Protein AF-B1YE44-F1 (afdb_monomer)

Foldseek 3Di:
DPDDPPVNVVVVVVVVVVVVVVVVVVVVLQQQAAFPDCPVCQVVLVVVQWGWDDDDQWIWIWHDDDPKIKIWIQRNVRSGIDIDTPVVVLVVQCPPVVCVVVSVVVVVVRVVVRVVVNVSVSVSSVVNVVD

Mean predicted aligned error: 10.9 Å

Organism: Pyrobaculum neutrophilum (strain DSM 2338 / JCM 9278 / NBRC 100436 / V24Sta) (NCBI:txid444157)

Radius of gyration: 19.0 Å; Cα contacts (8 Å, |Δi|>4): 137; chains: 1; bounding box: 64×22×45 Å

Structure (mmCIF, N/CA/C/O backbone):
data_AF-B1YE44-F1
#
_entry.id   AF-B1YE44-F1
#
loop_
_atom_site.group_PDB
_atom_site.id
_atom_site.type_symbol
_atom_site.label_atom_id
_atom_site.label_alt_id
_atom_site.label_comp_id
_atom_site.label_asym_id
_atom_site.label_entity_id
_atom_site.label_seq_id
_atom_site.pdbx_PDB_ins_code
_atom_site.Cartn_x
_atom_site.Cartn_y
_atom_site.Cartn_z
_atom_site.occupancy
_atom_site.B_iso_or_equiv
_atom_site.auth_seq_id
_atom_site.auth_comp_id
_atom_site.auth_asym_id
_atom_site.auth_atom_id
_atom_site.pdbx_PDB_model_num
ATOM 1 N N . MET A 1 1 ? 45.331 -6.853 -4.455 1.00 50.38 1 MET A N 1
ATOM 2 C CA . MET A 1 1 ? 44.263 -6.388 -3.547 1.00 50.38 1 MET A CA 1
ATOM 3 C C . MET A 1 1 ? 43.851 -5.017 -4.039 1.00 50.38 1 MET A C 1
ATOM 5 O O . MET A 1 1 ? 44.595 -4.065 -3.842 1.00 50.38 1 MET A O 1
ATOM 9 N N . GLU A 1 2 ? 42.764 -4.944 -4.802 1.00 56.12 2 GLU A N 1
ATOM 10 C CA . GLU A 1 2 ? 42.247 -3.677 -5.321 1.00 56.12 2 GLU A CA 1
ATOM 11 C C . GLU A 1 2 ? 41.598 -2.926 -4.159 1.00 56.12 2 GLU A C 1
ATOM 13 O O . GLU A 1 2 ? 40.566 -3.334 -3.627 1.00 56.12 2 GLU A O 1
ATOM 18 N N . TRP A 1 3 ? 42.271 -1.880 -3.685 1.00 63.41 3 TRP A N 1
ATOM 19 C CA . TRP A 1 3 ? 41.748 -1.024 -2.633 1.00 63.41 3 TRP A CA 1
ATOM 20 C C . TRP A 1 3 ? 40.557 -0.251 -3.199 1.00 63.41 3 TRP A C 1
ATOM 22 O O . TRP A 1 3 ? 40.705 0.513 -4.153 1.00 63.41 3 TRP A O 1
ATOM 32 N N . LEU A 1 4 ? 39.372 -0.468 -2.624 1.00 67.44 4 LEU A N 1
ATOM 33 C CA . LEU A 1 4 ? 38.185 0.334 -2.912 1.00 67.44 4 LEU A CA 1
ATOM 34 C C . LEU A 1 4 ? 38.546 1.810 -2.735 1.00 67.44 4 LEU A C 1
ATOM 36 O O . LEU A 1 4 ? 39.055 2.208 -1.685 1.00 67.44 4 LEU A O 1
ATOM 40 N N . SER A 1 5 ? 38.305 2.618 -3.768 1.00 78.19 5 SER A N 1
ATOM 41 C CA . SER A 1 5 ? 38.606 4.046 -3.709 1.00 78.19 5 SER A CA 1
ATOM 42 C C . SER A 1 5 ? 37.850 4.692 -2.537 1.00 78.19 5 SER A C 1
ATOM 44 O O . SER A 1 5 ? 36.727 4.276 -2.227 1.00 78.19 5 SER A O 1
ATOM 46 N N . PRO A 1 6 ? 38.414 5.723 -1.883 1.00 77.94 6 PRO A N 1
ATOM 47 C CA . PRO A 1 6 ? 37.782 6.367 -0.728 1.00 77.94 6 PRO A CA 1
ATOM 48 C C . PRO A 1 6 ? 36.368 6.881 -1.043 1.00 77.94 6 PRO A C 1
ATOM 50 O O . PRO A 1 6 ? 35.481 6.815 -0.196 1.00 77.94 6 PRO A O 1
ATOM 53 N N . ALA A 1 7 ? 36.119 7.294 -2.290 1.00 78.31 7 ALA A N 1
ATOM 54 C CA . ALA A 1 7 ? 34.787 7.653 -2.772 1.00 78.31 7 ALA A CA 1
ATOM 55 C C . ALA A 1 7 ? 33.796 6.473 -2.721 1.00 78.31 7 ALA A C 1
ATOM 57 O O . ALA A 1 7 ? 32.659 6.643 -2.288 1.00 78.31 7 ALA A O 1
ATOM 58 N N . THR A 1 8 ? 34.228 5.266 -3.097 1.00 80.81 8 THR A N 1
ATOM 59 C CA . THR A 1 8 ? 33.383 4.059 -3.076 1.00 80.81 8 THR A CA 1
ATOM 60 C C . THR A 1 8 ? 32.993 3.678 -1.649 1.00 80.81 8 THR A C 1
ATOM 62 O O . THR A 1 8 ? 31.851 3.299 -1.398 1.00 80.81 8 THR A O 1
ATOM 65 N N . VAL A 1 9 ? 33.914 3.841 -0.693 1.00 81.50 9 VAL A N 1
ATOM 66 C CA . VAL A 1 9 ? 33.650 3.591 0.732 1.00 81.50 9 VAL A CA 1
ATOM 67 C C . VAL A 1 9 ? 32.629 4.587 1.281 1.00 81.50 9 VAL A C 1
ATOM 69 O O . VAL A 1 9 ? 31.677 4.178 1.942 1.00 81.50 9 VAL A O 1
ATOM 72 N N . ILE A 1 10 ? 32.769 5.878 0.961 1.00 83.38 10 ILE A N 1
ATOM 73 C CA . ILE A 1 10 ? 31.809 6.910 1.382 1.00 83.38 10 ILE A CA 1
ATOM 74 C C . ILE A 1 10 ? 30.417 6.614 0.812 1.00 83.38 10 ILE A C 1
ATOM 76 O O . ILE A 1 10 ? 29.441 6.633 1.559 1.00 83.38 10 ILE A O 1
ATOM 80 N N . ILE A 1 11 ? 30.320 6.280 -0.479 1.00 85.31 11 ILE A N 1
ATOM 81 C CA . ILE A 1 11 ? 29.042 5.936 -1.119 1.00 85.31 11 ILE A CA 1
ATOM 82 C C . ILE A 1 11 ? 28.398 4.725 -0.433 1.00 85.31 11 ILE A C 1
ATOM 84 O O . ILE A 1 11 ? 27.208 4.767 -0.130 1.00 85.31 11 ILE A O 1
ATOM 88 N N . LEU A 1 12 ? 29.169 3.673 -0.138 1.00 82.62 12 LEU A N 1
ATOM 89 C CA . LEU A 1 12 ? 28.664 2.478 0.546 1.00 82.62 12 LEU A CA 1
ATOM 90 C C . LEU A 1 12 ? 28.165 2.781 1.962 1.00 82.62 12 LEU A C 1
ATOM 92 O O . LEU A 1 12 ? 27.097 2.305 2.343 1.00 82.62 12 LEU A O 1
ATOM 96 N N . VAL A 1 13 ? 28.899 3.591 2.728 1.00 82.62 13 VAL A N 1
ATOM 97 C CA . VAL A 1 13 ? 28.503 3.980 4.090 1.00 82.62 13 VAL A CA 1
ATOM 98 C C . VAL A 1 13 ? 27.237 4.833 4.066 1.00 82.62 13 VAL A C 1
ATOM 100 O O . VAL A 1 13 ? 26.315 4.572 4.838 1.00 82.62 13 VAL A O 1
ATOM 103 N N . VAL A 1 14 ? 27.150 5.808 3.156 1.00 84.56 14 VAL A N 1
ATOM 104 C CA . VAL A 1 14 ? 25.949 6.640 2.993 1.00 84.56 14 VAL A CA 1
ATOM 105 C C . VAL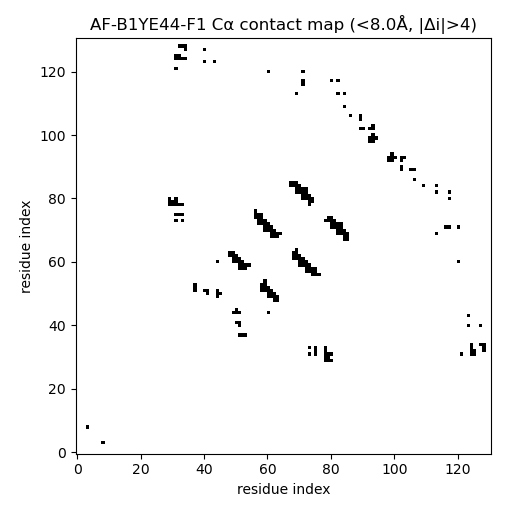 A 1 14 ? 24.762 5.779 2.566 1.00 84.56 14 VAL A C 1
ATOM 107 O O . VAL A 1 14 ? 23.707 5.851 3.192 1.00 84.56 14 VAL A O 1
ATOM 110 N N . ALA A 1 15 ? 24.930 4.911 1.567 1.00 76.19 15 ALA A N 1
ATOM 111 C CA . ALA A 1 15 ? 23.875 4.008 1.117 1.00 76.19 15 ALA A CA 1
ATOM 112 C C . ALA A 1 15 ? 23.388 3.091 2.250 1.00 76.19 15 ALA A C 1
ATOM 114 O O . ALA A 1 15 ? 22.181 2.963 2.449 1.00 76.19 15 ALA A O 1
ATOM 115 N N . ALA A 1 16 ? 24.301 2.511 3.036 1.00 81.00 16 ALA A N 1
ATOM 116 C CA . ALA A 1 16 ? 23.963 1.670 4.183 1.00 81.00 16 ALA A CA 1
ATOM 117 C C . ALA A 1 16 ? 23.239 2.452 5.291 1.00 81.00 16 ALA A C 1
ATOM 119 O O . ALA A 1 16 ? 22.261 1.953 5.849 1.00 81.00 16 ALA A O 1
ATOM 120 N N . ALA A 1 17 ? 23.669 3.683 5.582 1.00 80.31 17 ALA A N 1
ATOM 121 C CA . ALA A 1 17 ? 23.022 4.549 6.564 1.00 80.31 17 ALA A CA 1
ATOM 122 C C . ALA A 1 17 ? 21.601 4.940 6.132 1.00 80.31 17 ALA A C 1
ATOM 124 O O . ALA A 1 17 ? 20.671 4.856 6.937 1.00 80.31 17 ALA A O 1
ATOM 125 N N . VAL A 1 18 ? 21.404 5.287 4.854 1.00 81.56 18 VAL A N 1
ATOM 126 C CA . VAL A 1 18 ? 20.069 5.543 4.294 1.00 81.56 18 VAL A CA 1
ATOM 127 C C . VAL A 1 18 ? 19.206 4.284 4.384 1.00 81.56 18 VAL A C 1
ATOM 129 O O . VAL A 1 18 ? 18.067 4.359 4.844 1.00 81.56 18 VAL A O 1
ATOM 132 N N . LEU A 1 19 ? 19.745 3.113 4.031 1.00 79.50 19 LEU A N 1
ATOM 133 C CA . LEU A 1 19 ? 19.014 1.846 4.120 1.00 79.50 19 LEU A CA 1
ATOM 134 C C . LEU A 1 19 ? 18.589 1.532 5.562 1.00 79.50 19 LEU A C 1
ATOM 136 O O . LEU A 1 19 ? 17.442 1.153 5.805 1.00 79.50 19 LEU A O 1
ATOM 140 N N . ALA A 1 20 ? 19.494 1.721 6.524 1.00 76.12 20 ALA A N 1
ATOM 141 C CA . ALA A 1 20 ? 19.227 1.512 7.941 1.00 76.12 20 ALA A CA 1
ATOM 142 C C . ALA A 1 20 ? 18.158 2.483 8.461 1.00 76.12 20 ALA A C 1
ATOM 144 O O . ALA A 1 20 ? 17.216 2.050 9.125 1.00 76.12 20 ALA A O 1
ATOM 145 N N . ALA A 1 21 ? 18.242 3.768 8.105 1.00 71.06 21 ALA A N 1
ATOM 146 C CA . ALA A 1 21 ? 17.240 4.766 8.469 1.00 71.06 21 ALA A CA 1
ATOM 147 C C . ALA A 1 21 ? 15.854 4.406 7.908 1.00 71.06 21 ALA A C 1
ATOM 149 O O . ALA A 1 21 ? 14.871 4.392 8.651 1.00 71.06 21 ALA A O 1
ATOM 150 N N . VAL A 1 22 ? 15.775 4.018 6.630 1.00 71.62 22 VAL A N 1
ATOM 151 C CA . VAL A 1 22 ? 14.526 3.571 5.993 1.00 71.62 22 VAL A CA 1
ATOM 152 C C . VAL A 1 22 ? 13.952 2.343 6.703 1.00 71.62 22 VAL A C 1
ATOM 154 O O . VAL A 1 22 ? 12.748 2.288 6.962 1.00 71.62 22 VAL A O 1
ATOM 157 N N . LEU A 1 23 ? 14.790 1.369 7.068 1.00 69.50 23 LEU A N 1
ATOM 158 C CA . LEU A 1 23 ? 14.360 0.170 7.790 1.00 69.50 23 LEU A CA 1
ATOM 159 C C . LEU A 1 23 ? 13.852 0.483 9.203 1.00 69.50 23 LEU A C 1
ATOM 161 O O . LEU A 1 23 ? 12.834 -0.076 9.612 1.00 69.50 23 LEU A O 1
ATOM 165 N N . VAL A 1 24 ? 14.525 1.374 9.937 1.00 68.12 24 VAL A N 1
ATOM 166 C CA . VAL A 1 24 ? 14.133 1.783 11.296 1.00 68.12 24 VAL A CA 1
ATOM 167 C C . VAL A 1 24 ? 12.808 2.543 11.271 1.00 68.12 24 VAL A C 1
ATOM 169 O O . VAL A 1 24 ? 11.888 2.176 12.0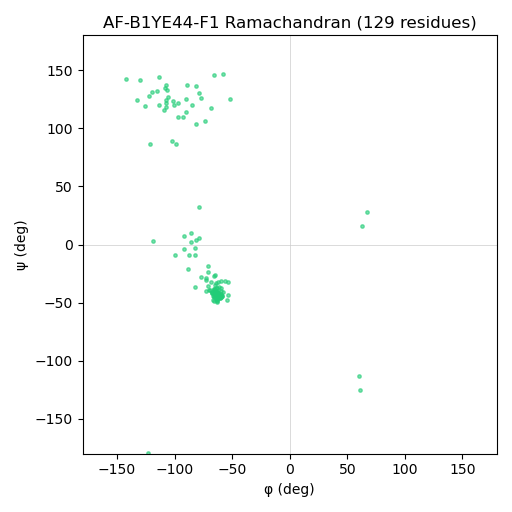04 1.00 68.12 24 VAL A O 1
ATOM 172 N N . VAL A 1 25 ? 12.662 3.527 10.378 1.00 63.03 25 VAL A N 1
ATOM 173 C CA . VAL A 1 25 ? 11.413 4.287 10.207 1.00 63.03 25 VAL A CA 1
ATOM 174 C C . VAL A 1 25 ? 10.266 3.354 9.812 1.00 63.03 25 VAL A C 1
ATOM 176 O O . VAL A 1 25 ? 9.200 3.385 10.431 1.00 63.03 25 VAL A O 1
ATOM 179 N N . ARG A 1 26 ? 10.500 2.433 8.866 1.00 59.41 26 ARG A N 1
ATOM 180 C CA . ARG A 1 26 ? 9.509 1.412 8.490 1.00 59.41 26 ARG A CA 1
ATOM 181 C C . ARG A 1 26 ? 9.145 0.476 9.641 1.00 59.41 26 ARG A C 1
ATOM 183 O O . ARG A 1 26 ? 8.014 -0.000 9.682 1.00 59.41 26 ARG A O 1
ATOM 190 N N . ARG A 1 27 ? 10.065 0.177 10.565 1.00 58.47 27 ARG A N 1
ATOM 191 C CA . ARG A 1 27 ? 9.789 -0.671 11.739 1.00 58.47 27 ARG A CA 1
ATOM 192 C C . ARG A 1 27 ? 8.936 0.043 12.783 1.00 58.47 27 ARG A C 1
ATOM 194 O O . ARG A 1 27 ? 8.046 -0.588 13.344 1.00 58.47 27 ARG A O 1
ATOM 201 N N . LEU A 1 28 ? 9.187 1.328 13.033 1.00 56.62 28 LEU A N 1
ATOM 202 C CA . LEU A 1 28 ? 8.428 2.120 14.007 1.00 56.62 28 LEU A CA 1
ATOM 203 C C . LEU A 1 28 ? 6.980 2.381 13.562 1.00 56.62 28 LEU A C 1
ATOM 205 O O . LEU A 1 28 ? 6.080 2.389 14.394 1.00 56.62 28 LEU A O 1
ATOM 209 N N . GLN A 1 29 ? 6.723 2.501 12.258 1.00 57.34 29 GLN A N 1
ATOM 210 C CA . GLN A 1 29 ? 5.379 2.749 11.711 1.00 57.34 29 GLN A CA 1
ATOM 211 C C . GLN A 1 29 ? 4.458 1.509 11.644 1.00 57.34 29 GLN A C 1
ATOM 213 O O . GLN A 1 29 ? 3.368 1.579 11.081 1.00 57.34 29 GLN A O 1
ATOM 218 N N . ARG A 1 30 ? 4.869 0.351 12.181 1.00 55.53 30 ARG A N 1
ATOM 219 C CA . ARG A 1 30 ? 4.171 -0.937 11.987 1.00 55.53 30 ARG A CA 1
ATOM 220 C C . ARG A 1 30 ? 3.026 -1.251 12.947 1.00 55.53 30 ARG A C 1
ATOM 222 O O . ARG A 1 30 ? 2.477 -2.337 12.840 1.00 55.53 30 ARG A O 1
ATOM 229 N N . ARG A 1 31 ? 2.648 -0.387 13.889 1.00 59.56 31 ARG A N 1
ATOM 230 C CA . ARG A 1 31 ? 1.459 -0.659 14.719 1.00 59.56 31 ARG A C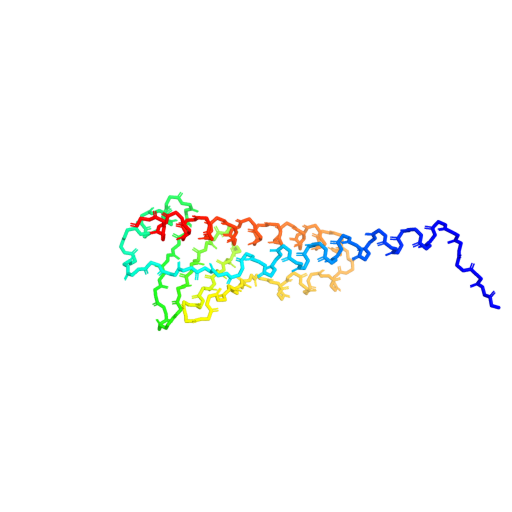A 1
ATOM 231 C C . ARG A 1 31 ? 0.266 0.111 14.179 1.00 59.56 31 ARG A C 1
ATOM 233 O O . ARG A 1 31 ? -0.005 1.222 14.612 1.00 59.56 31 ARG A O 1
ATOM 240 N N . VAL A 1 32 ? -0.417 -0.497 13.213 1.00 64.19 32 VAL A N 1
ATOM 241 C CA . VAL A 1 32 ? -1.732 -0.035 12.763 1.00 64.19 32 VAL A CA 1
ATOM 242 C C . VAL A 1 32 ? -2.775 -0.640 13.694 1.00 64.19 32 VAL A C 1
ATOM 244 O O . VAL A 1 32 ? -2.852 -1.861 13.828 1.00 64.19 32 VAL A O 1
ATOM 247 N N . VAL A 1 33 ? -3.536 0.215 14.371 1.00 68.81 33 VAL A N 1
ATOM 248 C CA . VAL A 1 33 ? -4.672 -0.199 15.196 1.00 68.81 33 VAL A CA 1
ATOM 249 C C . VAL A 1 33 ? -5.897 -0.204 14.297 1.00 68.81 33 VAL A C 1
ATOM 251 O O . VAL A 1 33 ? -6.173 0.791 13.630 1.00 68.81 33 VAL A O 1
ATOM 254 N N . CYS A 1 34 ? -6.598 -1.334 14.239 1.00 70.25 34 CYS A N 1
ATOM 255 C CA . CYS A 1 34 ? -7.827 -1.395 13.469 1.00 70.25 34 CYS A CA 1
ATOM 256 C C . CYS A 1 34 ? -8.995 -0.819 14.276 1.00 70.25 34 CYS A C 1
ATOM 258 O O . CYS A 1 34 ? -9.139 -1.152 15.454 1.00 70.25 34 CYS A O 1
ATOM 260 N N . PRO A 1 35 ? -9.840 -0.002 13.640 1.00 68.31 35 PRO A N 1
ATOM 261 C CA . PRO A 1 35 ? -11.064 0.505 14.236 1.00 68.31 35 PRO A CA 1
ATOM 262 C C . PRO A 1 35 ? -12.050 -0.642 14.484 1.00 68.31 35 PRO A C 1
ATOM 264 O O . PRO A 1 35 ? -12.103 -1.611 13.722 1.00 68.31 35 PRO A O 1
ATOM 267 N N . GLY A 1 36 ? -12.823 -0.528 15.567 1.00 66.38 36 GLY A N 1
ATOM 268 C CA . GLY A 1 36 ? -13.816 -1.533 15.954 1.00 66.38 36 GLY A CA 1
ATOM 269 C C . GLY A 1 36 ? -15.042 -1.582 15.036 1.00 66.38 36 GLY A C 1
ATOM 270 O O . GLY A 1 36 ? -15.674 -2.630 14.939 1.00 66.38 36 GLY A O 1
ATOM 271 N N . ASP A 1 37 ? -15.351 -0.485 14.334 1.00 71.94 37 ASP A N 1
ATOM 272 C CA . ASP A 1 37 ? -16.489 -0.386 13.417 1.00 71.94 37 ASP A CA 1
ATOM 273 C C . ASP A 1 37 ? -16.028 -0.005 11.998 1.00 71.94 37 ASP A C 1
ATOM 275 O O . ASP A 1 37 ? -15.299 0.966 11.795 1.00 71.94 37 ASP A O 1
ATOM 279 N N . LEU A 1 38 ? -16.448 -0.798 11.005 1.00 72.00 38 LEU A N 1
ATOM 280 C CA . LEU A 1 38 ? -16.135 -0.574 9.589 1.00 72.00 38 LEU A CA 1
ATOM 281 C C . LEU A 1 38 ? -16.988 0.540 8.979 1.00 72.00 38 LEU A C 1
ATOM 283 O O . LEU A 1 38 ? -16.575 1.158 8.000 1.00 72.00 38 LEU A O 1
ATOM 287 N N . SER A 1 39 ? -18.199 0.749 9.503 1.00 72.88 39 SER A N 1
ATOM 288 C CA . SER A 1 39 ? -19.204 1.611 8.879 1.00 72.88 39 SER A CA 1
ATOM 289 C C . SER A 1 39 ? -18.700 3.048 8.731 1.00 72.88 39 SER A C 1
ATOM 291 O O . SER A 1 39 ? -18.790 3.609 7.642 1.00 72.88 39 SER A O 1
ATOM 293 N N . ALA A 1 40 ? -18.046 3.574 9.771 1.00 69.62 40 ALA A N 1
ATOM 294 C CA . ALA A 1 40 ? -17.456 4.910 9.789 1.00 69.62 40 ALA A CA 1
ATOM 295 C C . ALA A 1 40 ? -16.306 5.090 8.781 1.00 69.62 40 ALA A C 1
ATOM 297 O O . ALA A 1 40 ? -16.130 6.173 8.228 1.00 69.62 40 ALA A O 1
ATOM 298 N N . LEU A 1 41 ? -15.525 4.038 8.506 1.00 74.12 41 LEU A N 1
ATOM 299 C CA . LEU A 1 41 ? -14.434 4.126 7.532 1.00 74.12 41 LEU A CA 1
ATOM 300 C C . LEU A 1 41 ? -14.873 3.814 6.115 1.00 74.12 41 LEU A C 1
ATOM 302 O O . LEU A 1 41 ? -14.181 4.207 5.182 1.00 74.12 41 LEU A O 1
ATOM 306 N N . ARG A 1 42 ? -15.991 3.114 5.923 1.00 78.94 42 ARG A N 1
ATOM 307 C CA . ARG A 1 42 ? -16.471 2.779 4.583 1.00 78.94 42 ARG A CA 1
ATOM 308 C C . ARG A 1 42 ? -16.690 4.040 3.750 1.00 78.94 42 ARG A C 1
ATOM 310 O O . ARG A 1 42 ? -16.283 4.066 2.594 1.00 78.94 42 ARG A O 1
ATOM 317 N N . ASP A 1 43 ? -17.237 5.087 4.359 1.00 79.50 43 ASP A N 1
ATOM 318 C CA . ASP A 1 43 ? -17.453 6.370 3.690 1.00 79.50 43 ASP A CA 1
ATOM 319 C C . ASP A 1 43 ? -16.122 7.095 3.427 1.00 79.50 43 ASP A C 1
ATOM 321 O O . ASP A 1 43 ? -15.907 7.619 2.336 1.00 79.50 43 ASP A O 1
ATOM 325 N N . ALA A 1 44 ? -15.173 7.038 4.368 1.00 79.12 44 ALA A N 1
ATOM 326 C CA . ALA A 1 44 ? -13.834 7.606 4.186 1.00 79.12 44 ALA A CA 1
ATOM 327 C C . ALA A 1 44 ? -13.031 6.895 3.077 1.00 79.12 44 ALA A C 1
ATOM 329 O O . ALA A 1 44 ? -12.344 7.542 2.287 1.00 79.12 44 ALA A O 1
ATOM 330 N N . PHE A 1 45 ? -13.146 5.569 2.973 1.00 82.75 45 PHE A N 1
ATOM 331 C CA . PHE A 1 45 ? -12.532 4.796 1.896 1.00 82.75 45 PHE A CA 1
ATOM 332 C C . PHE A 1 45 ? -13.224 5.044 0.550 1.00 82.75 45 PHE A C 1
ATOM 334 O O . PHE A 1 45 ? -12.542 5.155 -0.469 1.00 82.75 45 PHE A O 1
ATOM 341 N N . ALA A 1 46 ? -14.547 5.229 0.538 1.00 82.81 46 ALA A N 1
ATOM 342 C CA . ALA A 1 46 ? -15.280 5.578 -0.674 1.00 82.81 46 ALA A CA 1
ATOM 343 C C . ALA A 1 46 ? -14.822 6.926 -1.264 1.00 82.81 46 ALA A C 1
ATOM 345 O O . ALA A 1 46 ? -14.709 7.042 -2.484 1.00 82.81 46 ALA A O 1
ATOM 346 N N . VAL A 1 47 ? -14.475 7.913 -0.424 1.00 82.88 47 VAL A N 1
ATOM 347 C CA . VAL A 1 47 ? -13.934 9.217 -0.867 1.00 82.88 47 VAL A CA 1
ATOM 348 C C . VAL A 1 47 ? -12.629 9.066 -1.654 1.00 82.88 47 VAL A C 1
ATOM 350 O O . VAL A 1 47 ? -12.433 9.759 -2.650 1.00 82.88 47 VAL A O 1
ATOM 353 N N . ILE A 1 48 ? -11.756 8.131 -1.266 1.00 79.19 48 ILE A N 1
ATOM 354 C CA . ILE A 1 48 ? -10.513 7.843 -2.003 1.00 79.19 48 ILE A CA 1
ATOM 355 C C . ILE A 1 48 ? -10.710 6.832 -3.147 1.00 79.19 48 ILE A C 1
ATOM 357 O O . ILE A 1 48 ? -9.731 6.347 -3.720 1.00 79.19 48 ILE A O 1
ATOM 361 N N . GLY A 1 49 ? -11.960 6.488 -3.480 1.00 81.81 49 GLY A N 1
ATOM 362 C CA . GLY A 1 49 ? -12.295 5.514 -4.520 1.00 81.81 49 GLY A CA 1
ATOM 363 C C . GLY A 1 49 ? -11.882 4.083 -4.171 1.00 81.81 49 GLY A C 1
ATOM 364 O O . GLY A 1 49 ? -11.568 3.297 -5.068 1.00 81.81 49 GLY A O 1
ATOM 365 N N . ALA A 1 50 ? -11.825 3.756 -2.879 1.00 85.56 50 ALA A N 1
ATOM 366 C CA . ALA A 1 50 ? -11.442 2.446 -2.382 1.00 85.56 50 ALA A CA 1
ATOM 367 C C . ALA A 1 50 ? -12.614 1.730 -1.694 1.00 85.56 50 ALA A C 1
ATOM 369 O O . ALA A 1 50 ? -13.434 2.323 -1.000 1.00 85.56 50 ALA A O 1
ATOM 370 N N . GLU A 1 51 ? -12.666 0.415 -1.858 1.00 86.00 51 GLU A N 1
ATOM 371 C CA . GLU A 1 51 ? -13.637 -0.466 -1.223 1.00 86.00 51 GLU A CA 1
ATOM 372 C C . GLU A 1 51 ? -12.980 -1.175 -0.042 1.00 86.00 51 GLU A C 1
ATOM 374 O O . GLU A 1 51 ? -11.973 -1.865 -0.211 1.00 86.00 51 GLU A O 1
ATOM 379 N N . ALA A 1 52 ? -13.554 -1.039 1.151 1.00 85.00 52 ALA A N 1
ATOM 380 C CA . ALA A 1 52 ? -13.094 -1.741 2.342 1.00 85.00 52 ALA A CA 1
ATOM 381 C C . ALA A 1 52 ? -14.063 -2.861 2.731 1.00 85.00 52 ALA A C 1
ATOM 383 O O . ALA A 1 52 ? -15.274 -2.655 2.800 1.00 85.00 52 ALA A O 1
ATOM 384 N N . ALA A 1 53 ? -13.524 -4.043 3.021 1.00 85.56 53 ALA A N 1
ATOM 385 C CA . ALA A 1 53 ? -14.286 -5.193 3.484 1.00 85.56 53 ALA A CA 1
ATOM 386 C C . ALA A 1 53 ? -13.512 -5.977 4.550 1.00 85.56 53 ALA A C 1
ATOM 388 O O . ALA A 1 53 ? -12.297 -6.170 4.449 1.00 85.56 53 ALA A O 1
ATOM 389 N N . TRP A 1 54 ? -14.230 -6.484 5.552 1.00 81.56 54 TRP A N 1
ATOM 390 C CA . TRP A 1 54 ? -13.681 -7.455 6.494 1.00 81.56 54 TRP A CA 1
ATOM 391 C C . TRP A 1 54 ? -13.616 -8.838 5.848 1.00 81.56 54 TRP A C 1
ATOM 393 O O . TRP A 1 54 ? -14.614 -9.366 5.361 1.00 81.56 54 TRP A O 1
ATOM 403 N N . VAL A 1 55 ? -12.433 -9.444 5.877 1.00 82.75 55 VAL A N 1
ATOM 404 C CA . VAL A 1 55 ? -12.182 -10.814 5.428 1.00 82.75 55 VAL A CA 1
ATOM 405 C C . VAL A 1 55 ? -11.615 -11.587 6.614 1.00 82.75 55 VAL A C 1
ATOM 407 O O . VAL A 1 55 ? -10.403 -11.653 6.818 1.00 82.75 55 VAL A O 1
ATOM 410 N N . GLY A 1 56 ? -12.497 -12.144 7.445 1.00 82.25 56 GLY A N 1
ATOM 411 C CA . GLY A 1 56 ? -12.097 -12.778 8.704 1.00 82.25 56 GLY A CA 1
ATOM 412 C C . GLY A 1 56 ? -11.405 -11.769 9.639 1.00 82.25 56 GLY A C 1
ATOM 413 O O . GLY A 1 56 ? -11.991 -10.728 9.915 1.00 82.25 56 GLY A O 1
ATOM 414 N N . PRO A 1 57 ? -10.173 -12.029 10.127 1.00 79.94 57 PRO A N 1
ATOM 415 C CA . PRO A 1 57 ? -9.438 -11.093 10.986 1.00 79.94 57 PRO A CA 1
ATOM 416 C C . PRO A 1 57 ? -8.705 -9.977 10.214 1.00 79.94 57 PRO A C 1
ATOM 418 O O . PRO A 1 57 ? -7.951 -9.215 10.823 1.00 79.94 57 PRO A O 1
ATOM 421 N N . TYR A 1 58 ? -8.869 -9.908 8.890 1.00 83.62 58 TYR A N 1
ATOM 422 C CA . TYR A 1 58 ? -8.174 -8.959 8.025 1.00 83.62 58 TYR A CA 1
ATOM 423 C C . TYR A 1 58 ? -9.124 -7.877 7.524 1.00 83.62 58 TYR A C 1
ATOM 425 O O . TYR A 1 58 ? -10.223 -8.180 7.061 1.00 83.62 58 TYR A O 1
ATOM 433 N N . LEU A 1 59 ? -8.658 -6.634 7.524 1.00 85.25 59 LEU A N 1
ATOM 434 C CA . LEU A 1 59 ? -9.285 -5.552 6.782 1.00 85.25 59 LEU A CA 1
ATOM 435 C C . LEU A 1 59 ? -8.659 -5.499 5.385 1.00 85.25 59 LEU A C 1
ATOM 437 O O . LEU A 1 59 ? -7.467 -5.227 5.250 1.00 85.25 59 LEU A O 1
ATOM 441 N N . ALA A 1 60 ? -9.440 -5.794 4.349 1.00 87.12 60 ALA A N 1
ATOM 442 C CA . ALA A 1 60 ? -9.005 -5.690 2.962 1.00 87.12 60 ALA A CA 1
ATOM 443 C C . ALA A 1 60 ? -9.544 -4.392 2.355 1.00 87.12 60 ALA A C 1
ATOM 445 O O . ALA A 1 60 ? -10.756 -4.201 2.289 1.00 87.12 60 ALA A O 1
ATOM 446 N N . VAL A 1 61 ? -8.645 -3.523 1.897 1.00 87.38 61 VAL A N 1
ATOM 447 C CA . VAL A 1 61 ? -8.967 -2.272 1.206 1.00 87.38 61 VAL A CA 1
ATOM 448 C C . VAL A 1 61 ? -8.488 -2.377 -0.237 1.00 87.38 61 VAL A C 1
ATOM 450 O O . VAL A 1 61 ? -7.308 -2.611 -0.499 1.00 87.38 61 VAL A O 1
ATOM 453 N N . ARG A 1 62 ? -9.406 -2.250 -1.189 1.00 88.12 62 ARG A N 1
ATOM 454 C CA . ARG A 1 62 ? -9.164 -2.425 -2.622 1.00 88.12 62 ARG A CA 1
ATOM 455 C C . ARG A 1 62 ? -9.372 -1.115 -3.352 1.00 88.12 62 ARG A C 1
ATOM 457 O O . ARG A 1 62 ? -10.407 -0.489 -3.192 1.00 88.12 62 ARG A O 1
ATOM 464 N N . LYS A 1 63 ? -8.430 -0.744 -4.209 1.00 86.62 63 LYS A N 1
ATOM 465 C CA . LYS A 1 63 ? -8.537 0.412 -5.103 1.00 86.62 63 LYS A CA 1
ATOM 466 C C . LYS A 1 63 ? -8.179 -0.026 -6.515 1.00 86.62 63 LYS A C 1
ATOM 468 O O . LYS A 1 63 ? -7.304 -0.874 -6.711 1.00 86.62 63 LYS A O 1
ATOM 473 N N . ARG A 1 64 ? -8.888 0.503 -7.510 1.00 83.06 64 ARG A N 1
ATOM 474 C CA . ARG A 1 64 ? -8.600 0.237 -8.924 1.00 83.06 64 ARG A CA 1
ATOM 475 C C . ARG A 1 64 ? -7.984 1.476 -9.552 1.00 83.06 64 ARG A C 1
ATOM 477 O O . ARG A 1 64 ? -8.605 2.531 -9.575 1.00 83.06 64 ARG A O 1
ATOM 484 N N . TYR A 1 65 ? -6.786 1.316 -10.099 1.00 76.81 65 TYR A N 1
ATOM 485 C CA . TYR A 1 65 ? -6.098 2.333 -10.885 1.00 76.81 65 TYR A CA 1
ATOM 486 C C . TYR A 1 65 ? -6.233 1.967 -12.363 1.00 76.81 65 TYR A C 1
ATOM 488 O O . TYR A 1 65 ? -5.445 1.191 -12.908 1.00 76.81 65 TYR A O 1
ATOM 496 N N . GLY A 1 66 ? -7.307 2.439 -13.000 1.00 78.56 66 GLY A N 1
ATOM 497 C CA . GLY A 1 66 ? -7.687 1.985 -14.340 1.00 78.56 66 GLY A CA 1
ATOM 498 C C . GLY A 1 66 ? -7.970 0.477 -14.354 1.00 78.56 66 GLY A C 1
ATOM 499 O O . GLY A 1 66 ? -8.922 0.015 -13.728 1.00 78.56 66 GLY A O 1
ATOM 500 N N . LEU A 1 67 ? -7.127 -0.297 -15.047 1.00 71.00 67 LEU A N 1
ATOM 501 C CA . LEU A 1 67 ? -7.220 -1.765 -15.131 1.00 71.00 67 LEU A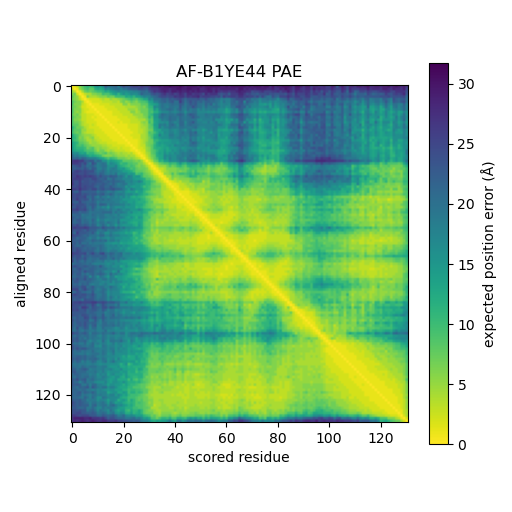 CA 1
ATOM 502 C C . LEU A 1 67 ? -6.4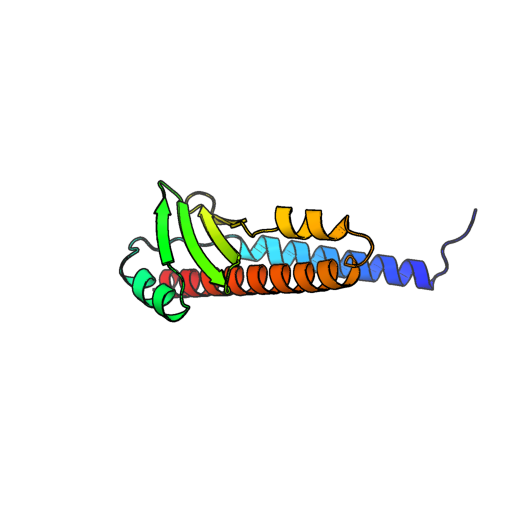08 -2.502 -14.056 1.00 71.00 67 LEU A C 1
ATOM 504 O O . LEU A 1 67 ? -6.443 -3.729 -13.995 1.00 71.00 67 LEU A O 1
ATOM 508 N N . ILE A 1 68 ? -5.663 -1.776 -13.222 1.00 73.06 68 ILE A N 1
ATOM 509 C CA . ILE A 1 68 ? -4.756 -2.352 -12.234 1.00 73.06 68 ILE A CA 1
ATOM 510 C C . ILE A 1 68 ? -5.449 -2.400 -10.864 1.00 73.06 68 ILE A C 1
ATOM 512 O O . ILE A 1 68 ? -5.661 -1.353 -10.246 1.00 73.06 68 ILE A O 1
ATOM 516 N N . PRO A 1 69 ? -5.809 -3.594 -10.357 1.00 81.06 69 PRO A N 1
ATOM 517 C CA . PRO A 1 69 ? -6.303 -3.733 -8.998 1.00 81.06 69 PRO A CA 1
ATOM 518 C C . PRO A 1 69 ? -5.135 -3.711 -8.006 1.00 81.06 69 PRO A C 1
ATOM 520 O O . PRO A 1 69 ? -4.164 -4.459 -8.148 1.00 81.06 69 PRO A O 1
ATOM 523 N N . VAL A 1 70 ? -5.260 -2.884 -6.972 1.00 84.00 70 VAL A N 1
ATOM 524 C CA . VAL A 1 70 ? -4.354 -2.848 -5.822 1.00 84.00 70 VAL A CA 1
ATOM 525 C C . VAL A 1 70 ? -5.161 -3.164 -4.568 1.00 84.00 70 VAL A C 1
ATOM 527 O O . VAL A 1 70 ? -6.237 -2.614 -4.348 1.00 84.00 70 VAL A O 1
ATOM 530 N N . GLU A 1 71 ? -4.657 -4.078 -3.744 1.00 85.25 71 GLU A N 1
ATOM 531 C CA . GLU A 1 71 ? -5.296 -4.498 -2.498 1.00 85.25 71 GLU A CA 1
ATOM 532 C C . GLU A 1 71 ? -4.318 -4.350 -1.333 1.00 85.25 71 GLU A C 1
ATOM 534 O O . GLU A 1 71 ? -3.279 -5.006 -1.295 1.00 85.25 71 GLU A O 1
ATOM 539 N N . VAL A 1 72 ? -4.667 -3.521 -0.354 1.00 86.31 72 VAL A N 1
ATOM 540 C CA . VAL A 1 72 ? -3.973 -3.414 0.930 1.00 86.31 72 VAL A CA 1
ATOM 541 C C . VAL A 1 72 ? -4.728 -4.269 1.940 1.00 86.31 72 VAL A C 1
ATOM 543 O O . VAL A 1 72 ? -5.915 -4.071 2.181 1.00 86.31 72 VAL A O 1
ATOM 546 N N . ARG A 1 73 ? -4.045 -5.239 2.544 1.00 86.31 73 ARG A N 1
ATOM 547 C CA . ARG A 1 73 ? -4.561 -6.056 3.644 1.00 86.31 73 ARG A CA 1
ATOM 548 C C . ARG A 1 73 ? -3.922 -5.620 4.943 1.00 86.31 73 ARG A C 1
ATOM 550 O O . ARG A 1 73 ? -2.699 -5.626 5.061 1.00 86.31 73 ARG A O 1
ATOM 557 N N . VAL A 1 74 ? -4.748 -5.327 5.931 1.00 84.19 74 VAL A N 1
ATOM 558 C CA . VAL A 1 74 ? -4.315 -5.016 7.288 1.00 84.19 74 VAL A CA 1
ATOM 559 C C . VAL A 1 74 ? -4.713 -6.178 8.191 1.00 84.19 74 VAL A C 1
ATOM 561 O O . VAL A 1 74 ? -5.889 -6.498 8.343 1.00 84.19 74 VAL A O 1
ATOM 564 N N . ASP A 1 75 ? -3.717 -6.851 8.761 1.00 84.81 75 ASP A N 1
ATOM 565 C CA . ASP A 1 75 ? -3.895 -7.836 9.823 1.00 84.81 75 ASP A CA 1
ATOM 566 C C . ASP A 1 75 ? -4.040 -7.098 11.150 1.00 84.81 75 ASP A C 1
ATOM 568 O O . ASP A 1 75 ? -3.062 -6.639 11.743 1.00 84.81 75 ASP A O 1
ATOM 572 N N . CYS A 1 76 ? -5.276 -7.020 11.623 1.00 76.81 76 CYS A N 1
ATOM 573 C CA . CYS A 1 76 ? -5.627 -6.295 12.833 1.00 76.81 76 CYS A CA 1
ATOM 574 C C . CYS A 1 76 ? -5.128 -6.965 14.118 1.00 76.81 76 CYS A C 1
ATOM 576 O O . CYS A 1 76 ? -5.020 -6.304 15.146 1.00 76.81 76 CYS A O 1
ATOM 578 N N . ARG A 1 77 ? -4.780 -8.260 14.082 1.00 75.75 77 ARG A N 1
ATOM 579 C CA . ARG A 1 77 ? -4.215 -8.968 15.243 1.00 75.75 77 ARG A CA 1
ATOM 580 C C . ARG A 1 77 ? -2.719 -8.729 15.378 1.00 75.75 77 ARG A C 1
ATOM 582 O O . ARG A 1 77 ? -2.200 -8.668 16.488 1.00 75.75 77 ARG A O 1
ATOM 589 N N . ARG A 1 78 ? -2.015 -8.642 14.248 1.00 75.44 78 ARG A N 1
ATOM 590 C CA . ARG A 1 78 ? -0.553 -8.472 14.201 1.00 75.44 78 ARG A CA 1
ATOM 591 C C . ARG A 1 78 ? -0.120 -7.026 13.959 1.00 75.44 78 ARG A C 1
ATOM 593 O O . ARG A 1 78 ? 1.075 -6.744 14.028 1.00 75.44 78 ARG A O 1
ATOM 600 N N . GLY A 1 79 ? -1.061 -6.136 13.640 1.00 71.12 79 GLY A N 1
ATOM 601 C CA . GLY A 1 79 ? -0.793 -4.777 13.162 1.00 71.12 79 GLY A CA 1
ATOM 602 C C . GLY A 1 79 ? -0.050 -4.752 11.821 1.00 71.12 79 GLY A C 1
ATOM 603 O O . GLY A 1 79 ? 0.545 -3.742 11.462 1.00 71.12 79 GLY A O 1
ATOM 604 N N . ALA A 1 80 ? -0.016 -5.868 11.091 1.00 77.06 80 ALA A N 1
ATOM 605 C CA . ALA A 1 80 ? 0.804 -6.004 9.895 1.00 77.06 80 ALA A CA 1
ATOM 606 C C . ALA A 1 80 ? 0.035 -5.540 8.657 1.00 77.06 80 ALA A C 1
ATOM 608 O O . ALA A 1 80 ? -1.124 -5.896 8.476 1.00 77.06 80 ALA A O 1
ATOM 609 N N . VAL A 1 81 ? 0.702 -4.800 7.774 1.00 79.69 81 VAL A N 1
ATOM 610 C CA . VAL A 1 81 ? 0.142 -4.385 6.483 1.00 79.69 81 VAL A CA 1
ATOM 611 C C . VAL A 1 81 ? 0.824 -5.170 5.369 1.00 79.69 81 VAL A C 1
ATOM 613 O O . VAL A 1 81 ? 2.042 -5.356 5.386 1.00 79.69 81 VAL A O 1
ATOM 616 N N . SER A 1 82 ? 0.036 -5.673 4.426 1.00 81.94 82 SER A N 1
ATOM 617 C CA . SER A 1 82 ? 0.501 -6.401 3.251 1.00 81.94 82 SER A CA 1
ATOM 618 C C . SER A 1 82 ? -0.199 -5.866 2.013 1.00 81.94 82 SER A C 1
ATOM 620 O O . SER A 1 82 ? -1.424 -5.873 1.940 1.00 81.94 82 SER A O 1
ATOM 622 N N . THR A 1 83 ? 0.582 -5.446 1.027 1.00 81.12 83 THR A N 1
ATOM 623 C CA . THR A 1 83 ? 0.062 -4.843 -0.200 1.00 81.12 83 THR A CA 1
ATOM 624 C C . THR A 1 83 ? 0.219 -5.832 -1.352 1.00 81.12 83 THR A C 1
ATOM 626 O O . THR A 1 83 ? 1.310 -6.342 -1.613 1.00 81.12 83 THR A O 1
ATOM 629 N N . ARG A 1 84 ? -0.883 -6.148 -2.035 1.00 79.75 84 ARG A N 1
ATOM 630 C CA . ARG A 1 84 ? -0.927 -6.971 -3.246 1.00 79.75 84 ARG A CA 1
ATOM 631 C C . ARG A 1 84 ? -1.210 -6.069 -4.440 1.00 79.75 84 ARG A C 1
ATOM 633 O O . ARG A 1 84 ? -2.262 -5.446 -4.512 1.00 79.75 84 ARG A O 1
ATOM 640 N N . GLY A 1 85 ? -0.271 -6.029 -5.376 1.00 71.94 85 GLY A N 1
ATOM 641 C CA . GLY A 1 85 ? -0.427 -5.367 -6.671 1.00 71.94 85 GLY A CA 1
ATOM 642 C C . GLY A 1 85 ? -0.183 -6.341 -7.826 1.00 71.94 85 GLY A C 1
ATOM 643 O O . GLY A 1 85 ? 0.141 -7.508 -7.588 1.00 71.94 85 GLY A O 1
ATOM 644 N N . PRO A 1 86 ? -0.268 -5.882 -9.082 1.00 72.12 86 PRO A N 1
ATOM 645 C CA . PRO A 1 86 ? -0.070 -6.706 -10.278 1.00 72.12 86 PRO A CA 1
ATOM 646 C C . PRO A 1 86 ? 1.418 -6.968 -10.582 1.00 72.12 86 PRO A C 1
ATOM 648 O O . PRO A 1 86 ? 1.810 -7.088 -11.742 1.00 72.12 86 PRO A O 1
ATOM 651 N N . TRP A 1 87 ? 2.271 -7.051 -9.558 1.00 66.88 87 TRP A N 1
ATOM 652 C CA . TRP A 1 87 ? 3.718 -7.219 -9.709 1.00 66.88 87 TRP A CA 1
ATOM 653 C C . TRP A 1 87 ? 4.137 -8.413 -10.593 1.00 66.88 87 TRP A C 1
ATOM 655 O O . TRP A 1 87 ? 5.127 -8.255 -11.308 1.00 66.88 87 TRP A O 1
ATOM 665 N N . PRO A 1 88 ? 3.411 -9.557 -10.663 1.00 69.19 88 PRO A N 1
ATOM 666 C CA . PRO A 1 88 ? 3.784 -10.633 -11.581 1.00 69.19 88 PRO A CA 1
ATOM 667 C C . PRO A 1 88 ? 3.658 -10.211 -13.049 1.00 69.19 88 PRO A C 1
ATOM 669 O O . PRO A 1 88 ? 4.483 -10.593 -13.870 1.00 69.19 88 PRO A O 1
ATOM 672 N N . LEU A 1 89 ? 2.663 -9.380 -13.378 1.00 67.81 89 LEU A N 1
ATOM 673 C CA . LEU A 1 89 ? 2.437 -8.895 -14.740 1.00 67.81 89 LEU A CA 1
ATOM 674 C C . LEU A 1 89 ? 3.575 -7.968 -15.186 1.00 67.81 89 LEU A C 1
ATOM 676 O O . LEU A 1 89 ? 4.080 -8.060 -16.302 1.00 67.81 89 LEU A O 1
ATOM 680 N N . ALA A 1 90 ? 4.010 -7.102 -14.274 1.00 65.88 90 ALA A N 1
ATOM 681 C CA . ALA A 1 90 ? 5.084 -6.156 -14.520 1.00 65.88 90 ALA A CA 1
ATOM 682 C C . ALA A 1 90 ? 6.470 -6.837 -14.571 1.00 65.88 90 ALA A C 1
ATO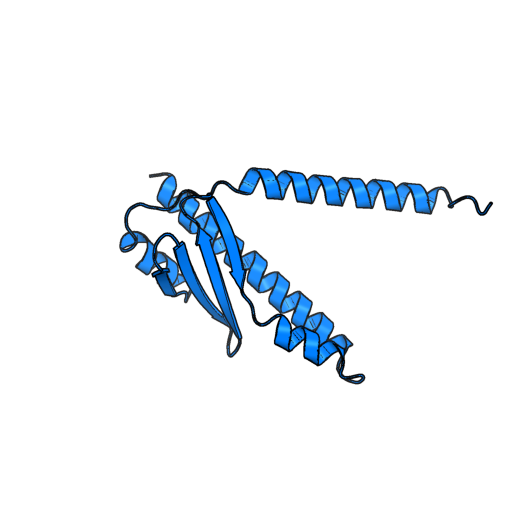M 684 O O . ALA A 1 90 ? 7.328 -6.421 -15.347 1.00 65.88 90 ALA A O 1
ATOM 685 N N . LEU A 1 91 ? 6.664 -7.940 -13.832 1.00 69.06 91 LEU A N 1
ATOM 686 C CA . LEU A 1 91 ? 7.840 -8.806 -13.976 1.00 69.06 91 LEU A CA 1
ATOM 687 C C . LEU A 1 91 ? 7.900 -9.487 -15.347 1.00 69.06 91 LEU A C 1
ATOM 689 O O . LEU A 1 91 ? 8.974 -9.557 -15.927 1.00 69.06 91 LEU A O 1
ATOM 693 N N . VAL A 1 92 ? 6.776 -9.963 -15.889 1.00 74.38 92 VAL A N 1
ATOM 694 C CA . VAL A 1 92 ? 6.751 -10.600 -17.220 1.00 74.38 92 VAL A CA 1
ATOM 695 C C . VAL A 1 92 ? 7.147 -9.608 -18.322 1.00 74.38 92 VAL A C 1
ATOM 697 O O . VAL A 1 92 ? 7.887 -9.971 -19.234 1.00 74.38 92 VAL A O 1
ATOM 700 N N . LEU A 1 93 ? 6.734 -8.341 -18.210 1.00 68.12 93 LEU A N 1
ATOM 701 C CA . LEU A 1 93 ? 7.080 -7.289 -19.175 1.00 68.12 93 LEU A CA 1
ATOM 702 C C . LEU A 1 93 ? 8.585 -6.968 -19.227 1.00 68.12 93 LEU A C 1
ATOM 704 O O . LEU A 1 93 ? 9.071 -6.554 -20.277 1.00 68.12 93 LEU A O 1
ATOM 708 N N . LEU A 1 94 ? 9.336 -7.204 -18.144 1.00 68.69 94 LEU A N 1
ATOM 709 C CA . LEU A 1 94 ? 10.799 -7.044 -18.128 1.00 68.69 94 LEU A CA 1
ATOM 710 C C . LEU A 1 94 ? 11.522 -8.039 -19.045 1.00 68.69 94 LEU A C 1
ATOM 712 O O . LEU A 1 94 ? 12.610 -7.735 -19.526 1.00 68.69 94 LEU A O 1
ATOM 716 N N . PHE A 1 95 ? 10.932 -9.209 -19.304 1.00 75.50 95 PHE A N 1
ATOM 717 C CA . PHE A 1 95 ? 11.527 -10.232 -20.169 1.00 75.50 95 PHE A CA 1
ATOM 718 C C . PHE A 1 95 ? 11.277 -9.978 -21.660 1.00 75.50 95 PHE A C 1
ATOM 720 O O . PHE A 1 95 ? 11.787 -10.720 -22.498 1.00 75.50 95 PHE A O 1
ATOM 727 N N . VAL A 1 96 ? 10.519 -8.931 -22.012 1.00 76.94 96 VAL A N 1
ATOM 728 C CA . VAL A 1 96 ? 10.300 -8.537 -23.405 1.00 76.94 96 VAL A CA 1
ATOM 729 C C . VAL A 1 96 ? 11.349 -7.481 -23.791 1.00 76.94 96 VAL A C 1
ATOM 731 O O . VAL A 1 96 ? 11.272 -6.343 -23.322 1.00 76.94 96 VAL A O 1
ATOM 734 N N . PRO A 1 97 ? 12.328 -7.809 -24.656 1.00 67.94 97 PRO A N 1
ATOM 735 C CA . PRO A 1 97 ? 13.543 -7.008 -24.841 1.00 67.94 97 PRO A CA 1
ATOM 736 C C . PRO A 1 97 ? 13.297 -5.568 -25.312 1.00 67.94 97 PRO A C 1
ATOM 738 O O . PRO A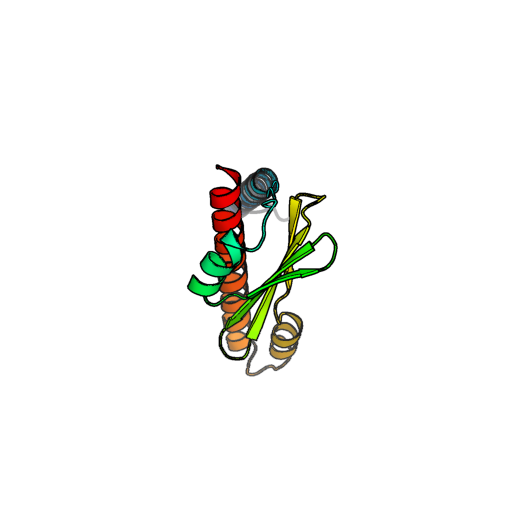 1 97 ? 14.019 -4.662 -24.910 1.00 67.94 97 PRO A O 1
ATOM 741 N N . ASN A 1 98 ? 12.241 -5.323 -26.091 1.00 79.44 98 ASN A N 1
ATOM 742 C CA . ASN A 1 98 ? 11.906 -3.978 -26.577 1.00 79.44 98 ASN A CA 1
ATOM 743 C C . ASN A 1 98 ? 11.119 -3.124 -25.565 1.00 79.44 98 ASN A C 1
ATOM 745 O O . ASN A 1 98 ? 10.923 -1.935 -25.796 1.00 79.44 98 ASN A O 1
ATOM 749 N N . PHE A 1 99 ? 10.663 -3.706 -24.450 1.00 73.81 99 PHE A N 1
ATOM 750 C CA . PHE A 1 99 ? 9.809 -3.026 -23.469 1.00 73.81 99 PHE A CA 1
ATOM 751 C C . PHE A 1 99 ? 10.434 -2.917 -22.079 1.00 73.81 99 PHE A C 1
ATOM 753 O O . PHE A 1 99 ? 9.800 -2.356 -21.191 1.00 73.81 99 PHE A O 1
ATOM 760 N N . ALA A 1 100 ? 11.673 -3.374 -21.876 1.00 73.50 100 ALA A N 1
ATOM 761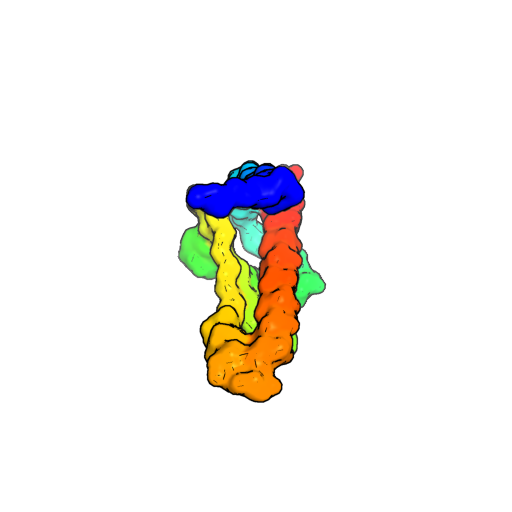 C CA . ALA A 1 100 ? 12.318 -3.381 -20.562 1.00 73.50 100 ALA A CA 1
ATOM 762 C C . ALA A 1 100 ? 12.319 -1.998 -19.879 1.00 73.50 100 ALA A C 1
ATOM 764 O O . ALA A 1 100 ? 11.979 -1.891 -18.705 1.00 73.50 100 ALA A O 1
ATOM 765 N N . PHE A 1 101 ? 12.616 -0.920 -20.613 1.00 76.00 101 PHE A N 1
ATOM 766 C CA . PHE A 1 101 ? 12.600 0.438 -20.057 1.00 76.00 101 PHE A CA 1
ATOM 767 C C . PHE A 1 101 ? 11.187 0.895 -19.656 1.00 76.00 101 PHE A C 1
ATOM 769 O O . PHE A 1 101 ? 10.983 1.404 -18.554 1.00 76.00 101 PHE A O 1
ATOM 776 N N . ALA A 1 102 ? 10.190 0.650 -20.512 1.00 77.62 102 ALA A N 1
ATOM 777 C CA . ALA A 1 102 ? 8.790 0.942 -20.208 1.00 77.62 102 ALA A CA 1
ATOM 778 C C . ALA A 1 102 ? 8.276 0.097 -19.028 1.00 77.62 102 ALA A C 1
ATOM 780 O O . ALA A 1 102 ? 7.546 0.605 -18.181 1.00 77.62 102 ALA A O 1
ATOM 781 N N . ALA A 1 103 ? 8.706 -1.163 -18.928 1.00 76.69 103 ALA A N 1
ATOM 782 C CA . ALA A 1 103 ? 8.397 -2.054 -17.817 1.00 76.69 103 ALA A CA 1
ATOM 783 C C . ALA A 1 103 ? 8.997 -1.544 -16.500 1.00 76.69 103 ALA A C 1
ATOM 785 O O . ALA A 1 103 ? 8.315 -1.571 -15.480 1.00 76.69 103 ALA A O 1
ATOM 786 N N . ILE A 1 104 ? 10.229 -1.019 -16.515 1.00 78.69 104 ILE A N 1
ATOM 787 C CA . ILE A 1 104 ? 10.855 -0.390 -15.341 1.00 78.69 104 ILE A CA 1
ATOM 788 C C . ILE A 1 104 ? 10.070 0.851 -14.902 1.00 78.69 104 ILE A C 1
ATOM 790 O O . ILE A 1 104 ? 9.764 0.982 -13.718 1.00 78.69 104 ILE A O 1
ATOM 794 N N . ILE A 1 105 ? 9.705 1.740 -15.832 1.00 80.94 105 ILE A N 1
ATOM 795 C CA . ILE A 1 105 ? 8.894 2.927 -15.512 1.00 80.94 105 ILE A CA 1
ATOM 796 C C . ILE A 1 105 ? 7.543 2.510 -14.925 1.00 80.94 105 ILE A C 1
ATOM 798 O O . ILE A 1 105 ? 7.123 3.045 -13.901 1.00 80.94 105 ILE A O 1
ATOM 802 N N . LEU A 1 106 ? 6.887 1.519 -15.530 1.00 78.81 106 LEU A N 1
ATOM 803 C CA . LEU A 1 106 ? 5.612 0.993 -15.055 1.00 78.81 106 LEU A CA 1
ATOM 804 C C . LEU A 1 106 ? 5.740 0.377 -13.654 1.00 78.81 106 LEU A C 1
ATOM 806 O O . LEU A 1 106 ? 4.887 0.612 -12.804 1.00 78.81 106 LEU A O 1
ATOM 810 N N . LEU A 1 107 ? 6.813 -0.374 -13.389 1.00 77.12 107 LEU A N 1
ATOM 811 C CA . LEU A 1 107 ? 7.110 -0.946 -12.074 1.00 77.12 107 LEU A CA 1
ATOM 812 C C . LEU A 1 107 ? 7.316 0.133 -11.015 1.00 77.12 107 LEU A C 1
ATOM 814 O O . LEU A 1 107 ? 6.768 0.015 -9.922 1.00 77.12 107 LEU A O 1
ATOM 818 N N . LEU A 1 108 ? 8.081 1.179 -11.334 1.00 82.25 108 LEU A N 1
ATOM 819 C CA . LEU A 1 108 ? 8.302 2.309 -10.432 1.00 82.25 108 LEU A CA 1
ATOM 820 C C . LEU A 1 108 ? 6.998 3.053 -10.147 1.00 82.25 108 LEU A C 1
ATOM 822 O O . LEU A 1 108 ? 6.725 3.380 -8.994 1.00 82.25 108 LEU A O 1
ATOM 826 N N . TRP A 1 109 ? 6.174 3.264 -11.172 1.00 82.69 109 TRP A N 1
ATOM 827 C CA . TRP A 1 109 ? 4.868 3.892 -11.019 1.00 82.69 109 TRP A CA 1
ATOM 828 C C . TRP A 1 109 ? 3.932 3.049 -10.140 1.00 82.69 109 TRP A C 1
ATOM 830 O O . TRP A 1 109 ? 3.413 3.556 -9.150 1.00 82.69 109 TRP A O 1
ATOM 840 N N . ILE A 1 110 ? 3.803 1.742 -10.408 1.00 78.56 110 ILE A N 1
ATOM 841 C CA . ILE A 1 110 ? 3.006 0.815 -9.584 1.00 78.56 110 ILE A CA 1
ATOM 842 C C . ILE A 1 110 ? 3.517 0.792 -8.140 1.00 78.56 110 ILE A C 1
ATOM 844 O O . ILE A 1 110 ? 2.720 0.833 -7.208 1.00 78.56 110 ILE A O 1
ATOM 848 N N . ALA A 1 111 ? 4.835 0.734 -7.938 1.00 80.38 111 ALA A N 1
ATOM 849 C CA . ALA A 1 111 ? 5.428 0.738 -6.605 1.00 80.38 111 ALA A CA 1
ATOM 850 C C . ALA A 1 111 ? 5.132 2.045 -5.855 1.00 80.38 111 ALA A C 1
ATOM 852 O O . ALA A 1 111 ? 4.817 2.005 -4.666 1.00 80.38 111 ALA A O 1
ATOM 853 N N . SER A 1 112 ? 5.193 3.185 -6.549 1.00 83.69 112 SER A N 1
ATOM 854 C CA . SER A 1 112 ? 4.857 4.495 -5.991 1.00 83.69 112 SER A CA 1
ATOM 855 C C . SER A 1 112 ? 3.380 4.583 -5.601 1.00 83.69 112 SER A C 1
ATOM 857 O O . SER A 1 112 ? 3.076 5.010 -4.491 1.00 83.69 112 SER A O 1
ATOM 859 N N . GLU A 1 113 ? 2.467 4.140 -6.468 1.00 83.44 113 GLU A N 1
ATOM 860 C CA . GLU A 1 113 ? 1.023 4.114 -6.185 1.00 83.44 113 GLU A CA 1
ATOM 861 C C . GLU A 1 113 ? 0.685 3.167 -5.029 1.00 83.44 113 GLU A C 1
ATOM 863 O O . GLU A 1 113 ? -0.124 3.494 -4.165 1.00 83.44 113 GLU A O 1
ATOM 868 N N . MET A 1 114 ? 1.341 2.004 -4.959 1.00 80.56 114 MET A N 1
ATOM 869 C CA . MET A 1 114 ? 1.176 1.069 -3.845 1.00 80.56 114 MET A CA 1
ATOM 870 C C . MET A 1 114 ? 1.640 1.673 -2.515 1.00 80.56 114 MET A C 1
ATOM 872 O O . MET A 1 114 ? 0.944 1.514 -1.515 1.00 80.56 114 MET A O 1
ATOM 876 N N . ASP A 1 115 ? 2.785 2.364 -2.488 1.00 83.56 115 ASP A N 1
ATOM 877 C CA . ASP A 1 115 ? 3.303 3.010 -1.272 1.00 83.56 115 ASP A CA 1
ATOM 878 C C . ASP A 1 115 ? 2.428 4.204 -0.852 1.00 83.56 115 ASP A C 1
ATOM 880 O O . ASP A 1 115 ? 2.158 4.382 0.337 1.00 83.56 115 ASP A O 1
ATOM 884 N N . ALA A 1 116 ? 1.936 4.987 -1.819 1.00 84.12 116 ALA A N 1
ATOM 885 C CA . ALA A 1 116 ? 0.997 6.080 -1.578 1.00 84.12 116 ALA A CA 1
ATOM 886 C C . ALA A 1 116 ? -0.331 5.564 -1.011 1.00 84.12 116 ALA A C 1
ATOM 888 O O . ALA A 1 116 ? -0.783 6.041 0.028 1.00 84.12 116 ALA A O 1
ATOM 889 N N . PHE A 1 117 ? -0.913 4.533 -1.622 1.00 84.06 117 PHE A N 1
ATOM 890 C CA . PHE A 1 117 ? -2.160 3.942 -1.150 1.00 84.06 117 PHE A CA 1
ATOM 891 C C . PHE A 1 117 ? -2.004 3.275 0.223 1.00 84.06 117 PHE A C 1
ATOM 893 O O . PHE A 1 117 ? -2.864 3.416 1.090 1.00 84.06 117 PHE A O 1
ATOM 900 N N . GLU A 1 118 ? -0.883 2.593 0.472 1.00 84.25 118 GLU A N 1
ATOM 901 C CA . GLU A 1 118 ? -0.579 2.042 1.794 1.00 84.25 118 GLU A CA 1
ATOM 902 C C . GLU A 1 118 ? -0.501 3.143 2.865 1.00 84.25 118 GLU A C 1
ATOM 904 O O . GLU A 1 118 ? -0.993 2.948 3.980 1.00 84.25 118 GLU 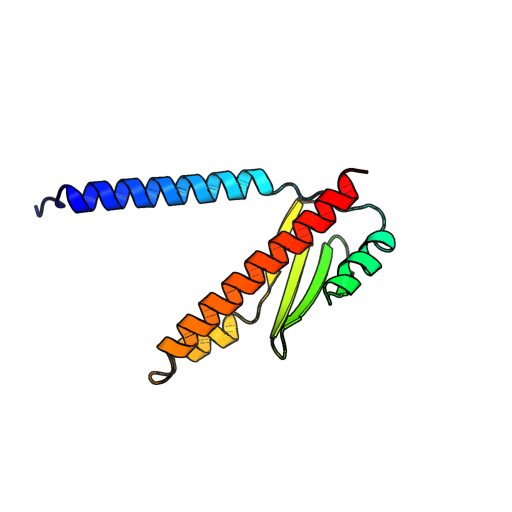A O 1
ATOM 909 N N . LYS A 1 119 ? 0.089 4.300 2.538 1.00 84.25 119 LYS A N 1
ATOM 910 C CA . LYS A 1 119 ? 0.117 5.473 3.425 1.00 84.25 119 LYS A CA 1
ATOM 911 C C . LYS A 1 119 ? -1.278 6.045 3.660 1.00 84.25 119 LYS A C 1
ATOM 913 O O . LYS A 1 119 ? -1.643 6.200 4.819 1.00 84.25 119 LYS A O 1
ATOM 918 N N . GLU A 1 120 ? -2.074 6.258 2.611 1.00 84.31 120 GLU A N 1
ATOM 919 C CA . GLU A 1 120 ? -3.462 6.736 2.727 1.00 84.31 120 GLU A CA 1
ATOM 920 C C . GLU A 1 120 ? -4.286 5.843 3.664 1.00 84.31 120 GLU A C 1
ATOM 922 O O . GLU A 1 120 ? -4.943 6.329 4.584 1.00 84.31 120 GLU A O 1
ATOM 927 N N . VAL A 1 121 ? -4.207 4.519 3.484 1.00 83.62 121 VAL A N 1
ATOM 928 C CA . VAL A 1 121 ? -4.924 3.557 4.332 1.00 83.62 121 VAL A CA 1
ATOM 929 C C . VAL A 1 121 ? -4.448 3.637 5.782 1.00 83.62 121 VAL A C 1
ATOM 931 O O . VAL A 1 121 ? -5.269 3.632 6.698 1.00 83.62 121 VAL A O 1
ATOM 934 N N . LYS A 1 122 ? -3.135 3.733 6.021 1.00 82.44 122 LYS A N 1
ATOM 935 C CA . LYS A 1 122 ? -2.588 3.874 7.379 1.00 82.44 122 LYS A CA 1
ATOM 936 C C . LYS A 1 122 ? -3.010 5.178 8.043 1.00 82.44 122 LYS A C 1
ATOM 938 O O . LYS A 1 122 ? -3.337 5.151 9.227 1.00 82.44 122 LYS A O 1
ATOM 943 N N . ASP A 1 123 ? -3.003 6.284 7.311 1.00 83.81 123 ASP A N 1
ATOM 944 C CA . ASP A 1 123 ? -3.369 7.596 7.836 1.00 83.81 123 ASP A CA 1
ATOM 945 C C . ASP A 1 123 ? -4.859 7.651 8.183 1.00 83.81 123 ASP A C 1
ATOM 947 O O . ASP A 1 123 ? -5.209 8.104 9.272 1.00 83.81 123 ASP A O 1
ATOM 951 N N . LEU A 1 124 ? -5.724 7.085 7.334 1.00 80.31 124 LEU A N 1
ATOM 952 C CA . LEU A 1 124 ? -7.153 6.935 7.625 1.00 80.31 124 LEU A CA 1
ATOM 953 C C . LEU A 1 124 ? -7.403 6.055 8.856 1.00 80.31 124 LEU A C 1
ATOM 955 O O . LEU A 1 124 ? -8.199 6.413 9.723 1.00 80.31 124 LEU A O 1
ATOM 959 N N . LEU A 1 125 ? -6.694 4.929 8.979 1.00 79.00 125 LEU A N 1
ATOM 960 C CA . LEU A 1 125 ? -6.810 4.054 10.149 1.00 79.00 125 LEU A CA 1
ATOM 961 C C . LEU A 1 125 ? -6.295 4.727 11.424 1.00 79.00 125 LEU A C 1
ATOM 963 O O . LEU A 1 125 ? -6.898 4.585 12.483 1.00 79.00 125 LEU A O 1
ATOM 967 N N . LYS A 1 126 ? -5.206 5.494 11.331 1.00 79.56 126 LYS A N 1
ATOM 968 C CA . LYS A 1 126 ? -4.655 6.252 12.457 1.00 79.56 126 LYS A CA 1
ATOM 969 C C . LYS A 1 126 ? -5.592 7.378 12.894 1.00 79.56 126 LYS A C 1
ATOM 971 O O . LYS A 1 126 ? -5.753 7.578 14.093 1.00 79.56 126 LYS A O 1
ATOM 976 N N . ALA A 1 127 ? -6.209 8.084 11.948 1.00 77.75 127 ALA A N 1
ATOM 977 C CA . ALA A 1 127 ? -7.208 9.110 12.234 1.00 77.75 127 ALA A CA 1
ATOM 978 C C . ALA A 1 127 ? -8.440 8.513 12.932 1.00 77.75 127 ALA A C 1
ATOM 980 O O . ALA A 1 127 ? -8.934 9.094 13.893 1.00 77.75 127 ALA A O 1
ATOM 981 N N . ALA A 1 128 ? -8.880 7.325 12.507 1.00 73.44 128 ALA A N 1
ATOM 982 C CA . ALA A 1 128 ? -9.999 6.620 13.127 1.00 73.44 128 ALA A CA 1
ATOM 983 C C . ALA A 1 128 ? -9.672 6.020 14.509 1.00 73.44 128 ALA A C 1
ATOM 985 O O . ALA A 1 128 ? -10.567 5.880 15.331 1.00 73.44 128 ALA A O 1
ATOM 986 N N . ALA A 1 129 ? -8.411 5.659 14.775 1.00 69.12 129 ALA A N 1
ATOM 987 C CA . ALA A 1 129 ? -7.971 5.096 16.058 1.00 69.12 129 ALA A CA 1
ATOM 988 C C . ALA A 1 129 ? -7.568 6.154 17.109 1.00 69.12 129 ALA A C 1
ATOM 990 O O . ALA A 1 129 ? -7.275 5.796 18.247 1.00 69.12 129 ALA A O 1
ATOM 991 N N . GLY A 1 130 ? -7.467 7.430 16.715 1.00 60.88 130 GLY A N 1
ATOM 992 C CA . GLY A 1 130 ? -7.166 8.569 17.594 1.00 60.88 130 GLY A CA 1
ATOM 993 C C . GLY A 1 130 ? -8.404 9.272 18.167 1.00 60.88 130 GLY A C 1
ATOM 994 O O . GLY A 1 130 ? -8.252 10.332 18.774 1.00 60.88 130 GLY A O 1
ATOM 995 N N . GLN A 1 131 ? -9.591 8.701 17.944 1.00 45.59 131 GLN A N 1
ATOM 996 C CA . GLN A 1 131 ? -10.840 8.985 18.661 1.00 45.59 131 GLN A CA 1
ATOM 997 C C . GLN A 1 131 ? -11.070 7.911 19.725 1.00 45.59 131 GLN A C 1
ATOM 999 O O . GLN A 1 131 ? -11.671 8.258 20.764 1.00 45.59 131 GLN A O 1
#

Secondary structure (DSSP, 8-state):
--PPPHHHHHHHHHHHHHHHHHHHHHHHTT-PPPPS-SHHHHHHHHHTTEEEEEETTEEEEEEEETTEEEEEEEETTTTEEEEE-SHHHHHHHHTSTTTHHHHHHHHHHHHHHHHHHHHHHHHHHHHHHT-

Sequence (131 aa):
MEWLSPATVIILVVAAAVLAAVLVVRRLQRRVVCPGDLSALRDAFAVIGAEAAWVGPYLAVRKRYGLIPVEVRVDCRRGAVSTRGPWPLALVLLFVPNFAFAAIILLLWIASEMDAFEKEVKDLLKAAAGQ

Solvent-accessible surface area (backbone atoms only — not comparable to full-atom values): 7376 Å² total; per-residue (Å²): 134,88,75,76,51,71,67,58,52,51,52,51,52,51,51,51,50,51,51,50,51,53,52,51,55,58,58,71,70,42,76,49,56,66,60,95,59,63,72,77,46,42,58,60,32,45,75,75,61,24,51,65,46,79,58,85,74,25,45,38,38,36,37,63,61,84,91,46,61,36,36,40,34,34,33,51,86,74,19,42,76,48,76,47,62,62,58,70,62,42,54,56,36,48,75,38,84,93,36,32,68,60,25,51,53,49,45,52,50,52,52,49,52,50,53,51,50,52,47,53,54,49,51,54,34,49,60,59,58,74,112

Nearest PDB structures (foldseek):
  3eb8-assembly3_B-2  TM=5.880E-01  e=2.944E+00  Shigella flexneri
  4fmb-assembly2_C  TM=6.012E-01  e=3.526E+00  Shigella flexneri
  4fmb-assembly1_A  TM=6.008E-01  e=4.224E+00  Shigella flexneri
  7znp-assembly1_A  TM=6.275E-01  e=3.977E+00  Alteromonas mediterranea
  1vpk-assembly1_A-2  TM=4.227E-01  e=8.700E+00  Thermotoga maritima MSB8

pLDDT: mean 76.35, std 8.42, range [45.59, 88.12]